Protein AF-F8AFY9-F1 (afdb_monomer_lite)

Structure (mmCIF, N/CA/C/O backbone):
data_AF-F8AFY9-F1
#
_entry.id   AF-F8AFY9-F1
#
loop_
_atom_site.group_PDB
_atom_site.id
_atom_site.type_symbol
_atom_site.label_atom_id
_atom_site.label_alt_id
_atom_site.label_comp_id
_atom_site.label_asym_id
_atom_site.label_entity_id
_atom_site.label_seq_id
_atom_site.pdbx_PDB_ins_code
_atom_site.Cartn_x
_atom_site.Cartn_y
_atom_site.Cartn_z
_atom_site.occupancy
_atom_site.B_iso_or_equiv
_atom_site.auth_seq_id
_atom_site.auth_comp_id
_atom_site.auth_asym_id
_atom_site.auth_atom_id
_atom_site.pdbx_PDB_model_num
ATOM 1 N N . MET A 1 1 ? -21.029 -3.158 36.197 1.00 38.72 1 MET A N 1
ATOM 2 C CA . MET A 1 1 ? -21.437 -3.929 35.001 1.00 38.72 1 MET A CA 1
ATOM 3 C C . MET A 1 1 ? -20.179 -4.222 34.179 1.00 38.72 1 MET A C 1
ATOM 5 O O . MET A 1 1 ? -19.534 -3.276 33.749 1.00 38.72 1 MET A O 1
ATOM 9 N N . ARG A 1 2 ? -19.733 -5.484 34.058 1.00 31.50 2 ARG A N 1
ATOM 10 C CA . ARG A 1 2 ? -18.561 -5.835 33.225 1.00 31.50 2 ARG A CA 1
ATOM 11 C C . ARG A 1 2 ? -19.025 -5.953 31.776 1.00 31.50 2 ARG A C 1
ATOM 13 O O . ARG A 1 2 ? -19.688 -6.923 31.429 1.00 31.50 2 ARG A O 1
ATOM 20 N N . ILE A 1 3 ? -18.713 -4.955 30.956 1.00 42.56 3 ILE A N 1
ATOM 21 C CA . ILE A 1 3 ? -18.984 -5.001 29.519 1.00 42.56 3 ILE A CA 1
ATOM 22 C C . ILE A 1 3 ? -17.965 -5.965 28.904 1.00 42.56 3 ILE A C 1
ATOM 24 O O . ILE A 1 3 ? -16.790 -5.638 28.749 1.00 42.56 3 ILE A O 1
ATOM 28 N N . TYR A 1 4 ? -18.402 -7.187 28.606 1.00 38.38 4 TYR A N 1
ATOM 29 C CA . TYR A 1 4 ? -17.625 -8.134 27.814 1.00 38.38 4 TYR A CA 1
ATOM 30 C C . TYR A 1 4 ? -17.694 -7.692 26.351 1.00 38.38 4 TYR A C 1
ATOM 32 O O . TYR A 1 4 ? -18.604 -8.075 25.621 1.00 38.38 4 TYR A O 1
ATOM 40 N N . SER A 1 5 ? -16.751 -6.856 25.909 1.00 44.12 5 SER A N 1
ATOM 41 C CA . SER A 1 5 ? -16.610 -6.586 24.479 1.00 44.12 5 SER A CA 1
ATOM 42 C C . SER A 1 5 ? -15.963 -7.810 23.833 1.00 44.12 5 SER A C 1
ATOM 44 O O . SER A 1 5 ? -14.749 -8.013 23.945 1.00 44.12 5 SER A O 1
ATOM 46 N N . ASN A 1 6 ? -16.754 -8.643 23.157 1.00 48.34 6 ASN A N 1
ATOM 47 C CA . ASN A 1 6 ? -16.188 -9.549 22.165 1.00 48.34 6 ASN A CA 1
ATOM 48 C C . ASN A 1 6 ? -15.338 -8.702 21.216 1.00 48.34 6 ASN A C 1
ATOM 50 O O . ASN A 1 6 ? -15.809 -7.685 20.709 1.00 48.34 6 ASN A O 1
ATOM 54 N N . VAL A 1 7 ? -14.070 -9.084 21.036 1.00 52.50 7 VAL A N 1
ATOM 55 C CA . VAL A 1 7 ? -13.164 -8.413 20.099 1.00 52.50 7 VAL A CA 1
ATOM 56 C C . VAL A 1 7 ? -13.904 -8.310 18.762 1.00 52.50 7 VAL A C 1
ATOM 58 O O . VAL A 1 7 ? -14.230 -9.363 18.206 1.00 52.50 7 VAL A O 1
ATOM 61 N N . PRO A 1 8 ? -14.215 -7.097 18.267 1.00 61.47 8 PRO A N 1
ATOM 62 C CA . PRO A 1 8 ? -15.108 -6.954 17.127 1.00 61.47 8 PRO A CA 1
ATOM 63 C C . PRO A 1 8 ? -14.510 -7.698 15.933 1.00 61.47 8 PRO A C 1
ATOM 65 O O . PRO A 1 8 ? -13.292 -7.653 15.725 1.00 61.47 8 PRO A O 1
ATOM 68 N N . GLY A 1 9 ? -15.342 -8.409 15.164 1.00 67.12 9 GLY A N 1
ATOM 69 C CA . GLY A 1 9 ? -14.906 -9.130 13.957 1.00 67.12 9 GLY A CA 1
ATOM 70 C C . GLY A 1 9 ? -14.090 -8.239 13.011 1.00 67.12 9 GLY A C 1
ATOM 71 O O . GLY A 1 9 ? -13.110 -8.689 12.417 1.00 67.12 9 GLY A O 1
ATOM 72 N N . GLU A 1 10 ? -14.397 -6.943 13.011 1.00 71.00 10 GLU A N 1
ATOM 73 C CA . GLU A 1 10 ? -13.675 -5.873 12.320 1.00 71.00 10 GLU A CA 1
ATOM 74 C C . GLU A 1 10 ? -12.179 -5.803 12.679 1.00 71.00 10 GLU A C 1
ATOM 76 O O . GLU A 1 10 ? -11.341 -5.592 11.807 1.00 71.00 10 GLU A O 1
ATOM 81 N N . ARG A 1 11 ? -11.767 -6.086 13.927 1.00 79.75 11 ARG A N 1
ATOM 82 C CA . ARG A 1 11 ? -10.333 -6.131 14.286 1.00 79.75 11 ARG A CA 1
ATOM 83 C C . ARG A 1 11 ? -9.614 -7.274 13.570 1.00 79.75 11 ARG A C 1
ATOM 85 O O . ARG A 1 11 ? -8.458 -7.123 13.175 1.00 79.75 11 ARG A O 1
ATOM 92 N N . ARG A 1 12 ? -10.264 -8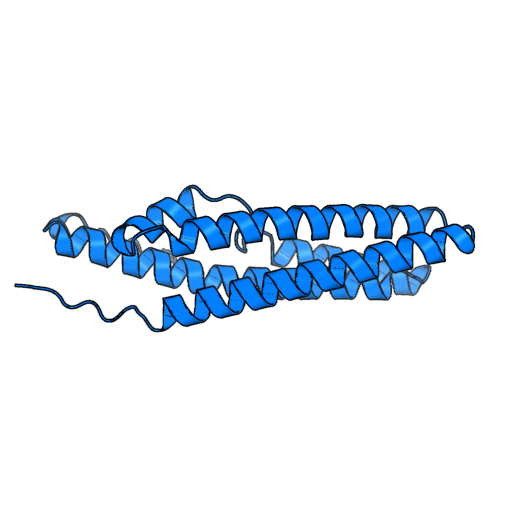.435 13.436 1.00 84.06 12 ARG A N 1
ATOM 93 C CA . ARG A 1 12 ? -9.687 -9.591 12.728 1.00 84.06 12 ARG A CA 1
ATOM 94 C C . ARG A 1 12 ? -9.594 -9.306 11.231 1.00 84.06 12 ARG A C 1
ATOM 96 O O . ARG A 1 12 ? -8.552 -9.596 10.649 1.00 84.06 12 ARG A O 1
ATOM 103 N N . SER A 1 13 ? -10.634 -8.693 10.665 1.00 85.94 13 SER A N 1
ATOM 104 C CA . SER A 1 13 ? -10.666 -8.200 9.284 1.00 85.94 13 SER A CA 1
ATOM 105 C C . SER A 1 13 ? -9.501 -7.244 9.012 1.00 85.94 13 SER A C 1
ATOM 107 O O . SER A 1 13 ? -8.642 -7.546 8.183 1.00 85.94 13 SER A O 1
ATOM 109 N N . LEU A 1 14 ? -9.359 -6.178 9.810 1.00 87.75 14 LEU A N 1
ATOM 110 C CA . LEU A 1 14 ? -8.269 -5.209 9.668 1.00 87.75 14 LEU A CA 1
ATOM 111 C C . LEU A 1 14 ? -6.889 -5.876 9.745 1.00 87.75 14 LEU A C 1
ATOM 113 O O . LEU A 1 14 ? -6.028 -5.627 8.906 1.00 87.75 14 LEU A O 1
ATOM 117 N N . LEU A 1 15 ? -6.664 -6.759 10.724 1.00 90.06 15 LEU A N 1
ATOM 118 C CA . LEU A 1 15 ? -5.389 -7.473 10.850 1.00 90.06 15 LEU A CA 1
ATOM 119 C C . LEU A 1 15 ? -5.090 -8.359 9.636 1.00 90.06 15 LEU A C 1
ATOM 121 O O . LEU A 1 15 ? -3.926 -8.480 9.251 1.00 90.06 15 LEU A O 1
ATOM 125 N N . MET A 1 16 ? -6.109 -8.992 9.057 1.00 91.25 16 MET A N 1
ATOM 126 C CA . MET A 1 16 ? -5.966 -9.809 7.856 1.00 91.25 16 MET A CA 1
ATOM 127 C C . MET A 1 16 ? -5.617 -8.941 6.645 1.00 91.25 16 MET A C 1
ATOM 129 O O . MET A 1 16 ? -4.645 -9.243 5.954 1.00 91.25 16 MET A O 1
ATOM 133 N N . ILE A 1 17 ? -6.333 -7.832 6.442 1.00 91.69 17 ILE A N 1
ATOM 134 C CA . ILE A 1 17 ? -6.101 -6.902 5.330 1.00 91.69 17 ILE A CA 1
ATOM 135 C C . ILE A 1 17 ? -4.707 -6.282 5.430 1.00 91.69 17 ILE A C 1
ATOM 137 O O . ILE A 1 17 ? -3.979 -6.277 4.444 1.00 91.69 17 ILE A O 1
ATOM 141 N N . VAL A 1 18 ? -4.278 -5.836 6.616 1.00 91.88 18 VAL A N 1
ATOM 142 C CA . VAL A 1 18 ? -2.924 -5.287 6.815 1.00 91.88 18 VAL A CA 1
ATOM 143 C C . VAL A 1 18 ? -1.855 -6.330 6.480 1.00 91.88 18 VAL A C 1
ATOM 145 O O . VAL A 1 18 ? -0.874 -6.008 5.817 1.00 91.88 18 VAL A O 1
ATOM 148 N N . ARG A 1 19 ? -2.030 -7.595 6.889 1.00 93.50 19 ARG A N 1
ATOM 149 C CA . ARG A 1 19 ? -1.081 -8.671 6.547 1.00 93.50 19 ARG A CA 1
ATOM 150 C C . ARG A 1 19 ? -1.038 -8.949 5.048 1.00 93.50 19 ARG A C 1
ATOM 152 O O . ARG A 1 19 ? 0.055 -9.061 4.500 1.00 93.50 19 ARG A O 1
ATOM 159 N N . ALA A 1 20 ? -2.201 -9.043 4.406 1.00 94.94 20 ALA A N 1
ATOM 160 C CA . ALA A 1 20 ? -2.300 -9.233 2.963 1.00 94.94 20 ALA A CA 1
ATOM 161 C C . ALA A 1 20 ? -1.645 -8.068 2.210 1.00 94.94 20 ALA A C 1
ATOM 163 O O . ALA A 1 20 ? -0.871 -8.290 1.283 1.00 94.94 20 ALA A O 1
ATOM 164 N N . TYR A 1 21 ? -1.875 -6.837 2.667 1.00 94.12 21 TYR A N 1
ATOM 165 C CA . TYR A 1 21 ? -1.291 -5.653 2.060 1.00 94.12 21 TYR A CA 1
ATOM 166 C C . TYR A 1 21 ? 0.228 -5.592 2.239 1.00 94.12 21 TYR A C 1
ATOM 168 O O . TYR A 1 21 ? 0.943 -5.301 1.288 1.00 94.12 21 TYR A O 1
ATOM 176 N N . MET A 1 22 ? 0.760 -5.935 3.414 1.00 94.56 22 MET A N 1
ATOM 177 C CA . MET A 1 22 ? 2.213 -6.033 3.598 1.00 94.56 22 MET A CA 1
ATOM 178 C C . MET A 1 22 ? 2.842 -7.087 2.686 1.00 94.56 22 MET A C 1
ATOM 180 O O . MET A 1 22 ? 3.880 -6.823 2.086 1.00 94.56 22 MET A O 1
ATOM 184 N N . LEU A 1 23 ? 2.221 -8.266 2.561 1.00 96.44 23 LEU A N 1
ATOM 185 C CA . LEU A 1 23 ? 2.694 -9.304 1.644 1.00 96.44 23 LEU A CA 1
ATOM 186 C C . LEU A 1 23 ? 2.711 -8.782 0.203 1.00 96.44 23 LEU A C 1
ATOM 188 O O . LEU A 1 23 ? 3.715 -8.928 -0.490 1.00 96.44 23 LEU A O 1
ATOM 192 N N . TYR A 1 24 ? 1.633 -8.116 -0.209 1.00 97.00 24 TYR A N 1
ATOM 193 C CA . TYR A 1 24 ? 1.553 -7.439 -1.495 1.00 97.00 24 TYR A CA 1
ATOM 194 C C . TYR A 1 24 ? 2.700 -6.432 -1.686 1.00 97.00 24 TYR A C 1
ATOM 196 O O . TYR A 1 24 ? 3.376 -6.474 -2.709 1.00 97.00 24 TYR A O 1
ATOM 204 N N . LEU A 1 25 ? 2.979 -5.576 -0.698 1.00 96.38 25 LEU A N 1
ATOM 205 C CA . LEU A 1 25 ? 4.055 -4.584 -0.773 1.00 96.38 25 LEU A CA 1
ATOM 206 C C . LEU A 1 25 ? 5.438 -5.236 -0.911 1.00 96.38 25 LEU A C 1
ATOM 208 O O . LEU A 1 25 ? 6.263 -4.738 -1.676 1.00 96.38 25 LEU A O 1
ATOM 212 N N . TYR A 1 26 ? 5.696 -6.360 -0.236 1.00 96.88 26 TYR A N 1
ATOM 213 C CA . TYR A 1 26 ? 6.945 -7.109 -0.414 1.00 96.88 26 TYR A CA 1
ATOM 214 C C . TYR A 1 26 ? 7.074 -7.679 -1.827 1.00 96.88 26 TYR A C 1
ATOM 216 O O . TYR A 1 26 ? 8.115 -7.513 -2.461 1.00 96.88 26 TYR A O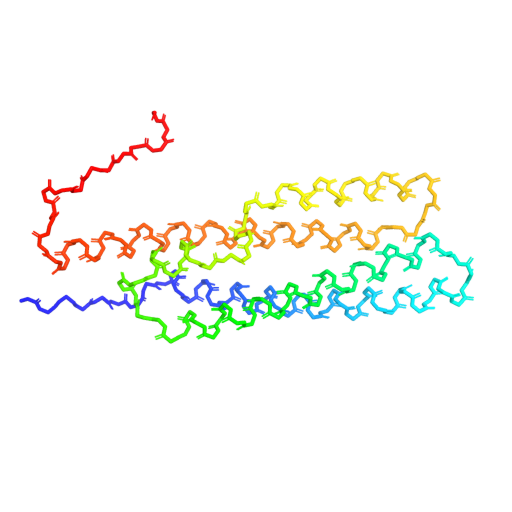 1
ATOM 224 N N . VAL A 1 27 ? 6.010 -8.294 -2.348 1.00 97.62 27 VAL A N 1
ATOM 225 C CA . VAL A 1 27 ? 5.990 -8.824 -3.719 1.00 97.62 27 VAL A CA 1
ATOM 226 C C . VAL A 1 27 ? 6.174 -7.696 -4.736 1.00 97.62 27 VAL A C 1
ATOM 228 O O . VAL A 1 27 ? 7.009 -7.811 -5.628 1.00 97.62 27 VAL A O 1
ATOM 231 N N . ALA A 1 28 ? 5.471 -6.575 -4.571 1.00 97.50 28 ALA A N 1
ATOM 232 C CA . ALA A 1 28 ? 5.598 -5.400 -5.428 1.00 97.50 28 ALA A CA 1
ATOM 233 C C . ALA A 1 28 ? 7.017 -4.812 -5.394 1.00 97.50 28 ALA A C 1
ATOM 235 O O . ALA A 1 28 ? 7.550 -4.445 -6.438 1.00 97.50 28 ALA A O 1
ATOM 236 N N . T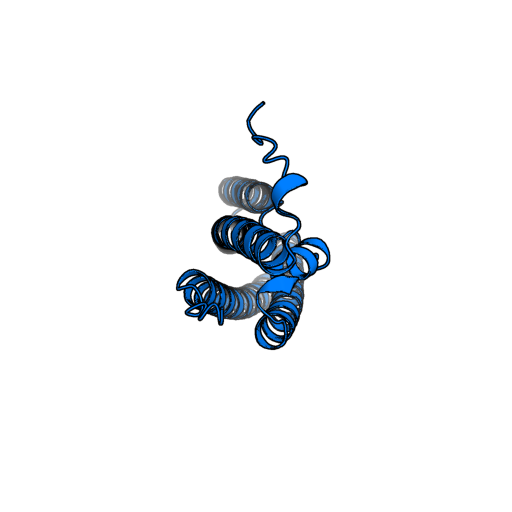HR A 1 29 ? 7.656 -4.782 -4.219 1.00 98.00 29 THR A N 1
ATOM 237 C CA . THR A 1 29 ? 9.055 -4.351 -4.064 1.00 98.00 29 THR A CA 1
ATOM 238 C C . THR A 1 29 ? 10.001 -5.256 -4.849 1.00 98.00 29 THR A C 1
ATOM 240 O O . THR A 1 29 ? 10.837 -4.761 -5.600 1.00 98.00 29 THR A O 1
ATOM 243 N N . LEU A 1 30 ? 9.860 -6.579 -4.710 1.00 97.81 30 LEU A N 1
ATOM 244 C CA . LEU A 1 30 ? 10.696 -7.550 -5.421 1.00 97.81 30 LEU A CA 1
ATOM 245 C C . LEU A 1 30 ? 10.501 -7.462 -6.937 1.00 97.81 30 LEU A C 1
ATOM 247 O O . LEU A 1 30 ? 11.480 -7.445 -7.679 1.00 97.81 30 LEU A O 1
ATOM 251 N N . LEU A 1 31 ? 9.252 -7.355 -7.398 1.00 97.44 31 LEU A N 1
ATOM 252 C CA . LEU A 1 31 ? 8.938 -7.199 -8.817 1.00 97.44 31 LEU A CA 1
ATOM 253 C C . LEU A 1 31 ? 9.510 -5.893 -9.374 1.00 97.44 31 LEU A C 1
ATOM 255 O O . LEU A 1 31 ? 10.165 -5.911 -10.413 1.00 97.44 31 LEU A O 1
ATOM 259 N N . ALA A 1 32 ? 9.320 -4.768 -8.681 1.00 97.12 32 ALA A N 1
ATOM 260 C CA . ALA A 1 32 ? 9.873 -3.487 -9.108 1.00 97.12 32 ALA A CA 1
ATOM 261 C C . ALA A 1 32 ? 11.411 -3.512 -9.141 1.00 97.12 32 ALA A C 1
ATOM 263 O O . ALA A 1 32 ? 12.010 -3.028 -10.104 1.00 97.12 32 ALA A O 1
ATOM 264 N N . ALA A 1 33 ? 12.062 -4.150 -8.163 1.00 97.31 33 ALA A N 1
ATOM 265 C CA . ALA A 1 33 ? 13.514 -4.317 -8.146 1.00 97.31 33 ALA A CA 1
ATOM 266 C C . ALA A 1 33 ? 13.995 -5.170 -9.327 1.00 97.31 33 ALA A C 1
ATOM 268 O O . ALA A 1 33 ? 14.935 -4.783 -10.023 1.00 97.31 33 ALA A O 1
ATOM 269 N N . LEU A 1 34 ? 13.308 -6.278 -9.612 1.00 97.50 34 LEU A N 1
ATOM 270 C CA . LEU A 1 34 ? 13.599 -7.135 -10.758 1.00 97.50 34 LEU A CA 1
ATOM 271 C C . LEU A 1 34 ? 13.485 -6.359 -12.077 1.00 97.50 34 LEU A C 1
ATOM 273 O O . LEU A 1 34 ? 14.422 -6.352 -12.873 1.00 97.50 34 LEU A O 1
ATOM 277 N N . PHE A 1 35 ? 12.381 -5.639 -12.291 1.00 96.31 35 PHE A N 1
ATOM 278 C CA . PHE A 1 35 ? 12.203 -4.812 -13.487 1.00 96.31 35 PHE A CA 1
ATOM 279 C C . PHE A 1 35 ? 13.205 -3.658 -13.564 1.00 96.31 35 PHE A C 1
ATOM 281 O O . PHE A 1 35 ? 13.586 -3.267 -14.666 1.00 96.31 35 PHE A O 1
ATOM 288 N N . THR A 1 36 ? 13.676 -3.130 -12.434 1.00 96.62 36 THR A N 1
ATOM 289 C CA . THR A 1 36 ? 14.759 -2.136 -12.415 1.00 96.62 36 THR A CA 1
ATOM 290 C C . THR A 1 36 ? 16.033 -2.721 -13.022 1.00 96.62 36 THR A C 1
ATOM 292 O O . THR A 1 36 ? 16.601 -2.123 -13.935 1.00 96.62 36 THR A O 1
ATOM 295 N N . VAL A 1 37 ? 16.448 -3.909 -12.569 1.00 96.81 37 VAL A N 1
ATOM 296 C CA . VAL A 1 37 ? 17.648 -4.601 -13.070 1.00 96.81 37 VAL A CA 1
ATOM 297 C C . VAL A 1 37 ? 17.495 -4.973 -14.546 1.00 96.81 37 VAL A C 1
ATOM 299 O O . VAL A 1 37 ? 18.402 -4.721 -15.336 1.00 96.81 37 VAL A O 1
ATOM 302 N N . LEU A 1 38 ? 16.332 -5.495 -14.947 1.00 96.06 38 LEU A N 1
ATOM 303 C CA . LEU A 1 38 ? 16.054 -5.850 -16.344 1.00 96.06 38 LEU A CA 1
ATOM 304 C C . LEU A 1 38 ? 16.098 -4.628 -17.275 1.00 96.06 38 LEU A C 1
ATOM 306 O O . LEU A 1 38 ? 16.736 -4.664 -18.324 1.00 96.06 38 LEU A O 1
ATOM 310 N N . ASN A 1 39 ? 15.465 -3.516 -16.890 1.00 93.56 39 ASN A N 1
ATOM 311 C CA . ASN A 1 39 ? 15.493 -2.294 -17.698 1.00 93.56 39 ASN A CA 1
ATOM 312 C C . ASN A 1 39 ? 16.885 -1.649 -17.731 1.00 93.56 39 ASN A C 1
ATOM 314 O O . ASN A 1 39 ? 17.252 -1.062 -18.749 1.00 93.56 39 ASN A O 1
ATOM 318 N N . LEU A 1 40 ? 17.667 -1.773 -16.651 1.00 94.94 40 LEU A N 1
ATOM 319 C CA . LEU A 1 40 ? 19.064 -1.342 -16.633 1.00 94.94 40 LEU A CA 1
ATOM 320 C C . LEU A 1 40 ? 19.900 -2.154 -17.631 1.00 94.94 40 LEU A C 1
ATOM 322 O O . LEU A 1 40 ? 20.642 -1.565 -18.412 1.00 94.94 40 LEU A O 1
ATOM 326 N N . TYR A 1 41 ? 19.723 -3.478 -17.657 1.00 95.44 41 TYR A N 1
ATOM 327 C CA . TYR A 1 41 ? 20.399 -4.371 -18.601 1.00 95.44 41 TYR A CA 1
ATOM 328 C C . TYR A 1 41 ? 20.087 -4.020 -20.064 1.00 95.44 41 TYR A C 1
ATOM 330 O O . TYR A 1 41 ? 20.980 -4.010 -20.905 1.00 95.44 41 TYR A O 1
ATOM 338 N N . TRP A 1 42 ? 18.840 -3.649 -20.368 1.00 94.50 42 TRP A N 1
ATOM 339 C CA . TRP A 1 42 ? 18.430 -3.211 -21.709 1.00 94.50 42 TRP A CA 1
ATOM 340 C C . TRP A 1 42 ? 18.680 -1.725 -22.009 1.00 94.50 42 TRP A C 1
ATOM 342 O O . TRP A 1 42 ? 18.150 -1.214 -22.995 1.00 94.50 42 TRP A O 1
ATOM 352 N N . ALA A 1 43 ? 19.453 -1.019 -21.177 1.00 92.19 43 ALA A N 1
ATOM 353 C CA . ALA A 1 43 ? 19.780 0.398 -21.350 1.00 92.19 43 ALA A CA 1
ATOM 354 C C . ALA A 1 43 ? 18.539 1.300 -21.542 1.00 92.19 43 ALA A C 1
ATOM 356 O O . ALA A 1 43 ? 18.516 2.196 -22.387 1.00 92.19 43 ALA A O 1
ATOM 357 N N . ARG A 1 44 ? 17.489 1.072 -20.740 1.00 91.38 44 ARG A N 1
ATOM 358 C CA . ARG A 1 44 ? 16.230 1.839 -20.738 1.00 91.38 44 ARG A CA 1
ATOM 359 C C . ARG A 1 44 ? 16.154 2.775 -19.522 1.00 91.38 44 ARG A C 1
ATOM 361 O O . ARG A 1 44 ? 15.381 2.520 -18.597 1.00 91.38 44 ARG A O 1
ATOM 368 N N . PRO A 1 45 ? 16.921 3.884 -19.495 1.00 91.62 45 PRO A N 1
ATOM 369 C CA . PRO A 1 45 ? 17.163 4.658 -18.275 1.00 91.62 45 PRO A CA 1
ATOM 370 C C . PRO A 1 45 ? 15.892 5.262 -17.668 1.00 91.62 45 PRO A C 1
ATOM 372 O O . PRO A 1 45 ? 15.760 5.324 -16.448 1.00 91.62 45 PRO A O 1
ATOM 375 N N . LYS A 1 46 ? 14.930 5.678 -18.503 1.00 92.12 46 LYS A N 1
ATOM 376 C CA . LYS A 1 46 ? 13.664 6.263 -18.033 1.00 92.12 46 LYS A CA 1
ATOM 377 C C . LYS A 1 46 ? 12.841 5.238 -17.255 1.00 92.12 46 LYS A C 1
ATOM 379 O O . LYS A 1 46 ? 12.364 5.539 -16.168 1.00 92.12 46 LYS A O 1
ATOM 384 N N . GLN A 1 47 ? 12.710 4.027 -17.791 1.00 92.56 47 GLN A N 1
ATOM 385 C CA . GLN A 1 47 ? 12.011 2.926 -17.140 1.00 92.56 47 GLN A CA 1
ATOM 386 C C . GLN A 1 47 ? 12.766 2.469 -15.891 1.00 92.56 47 GLN A C 1
ATOM 388 O O . GLN A 1 47 ? 12.145 2.311 -14.844 1.00 92.56 47 GLN A O 1
ATOM 393 N N . THR A 1 48 ? 14.094 2.328 -15.961 1.00 94.62 48 THR A N 1
ATOM 394 C CA . THR A 1 48 ? 14.928 1.975 -14.802 1.00 94.62 48 THR A CA 1
ATOM 395 C C . THR A 1 48 ? 14.684 2.917 -13.629 1.00 94.62 48 THR A C 1
ATOM 397 O O . THR A 1 48 ? 14.431 2.448 -12.524 1.00 94.62 48 THR A O 1
ATOM 400 N N . LEU A 1 49 ? 14.687 4.234 -13.861 1.00 95.88 49 LEU A N 1
ATOM 401 C CA . LEU A 1 49 ? 14.411 5.217 -12.812 1.00 95.88 49 LEU A CA 1
ATOM 402 C C . LEU A 1 49 ? 12.994 5.075 -12.247 1.00 95.88 49 LEU A C 1
ATOM 404 O O . LEU A 1 49 ? 12.819 5.104 -11.032 1.00 95.88 49 LEU A O 1
ATOM 408 N N . SER A 1 50 ? 11.984 4.882 -13.098 1.00 94.94 50 SER A N 1
ATOM 409 C CA . SER A 1 50 ? 10.602 4.705 -12.639 1.00 94.94 50 SER A CA 1
ATOM 410 C C . SER A 1 50 ? 10.423 3.452 -11.780 1.00 94.94 50 SER A C 1
ATOM 412 O O . SER A 1 50 ? 9.800 3.530 -10.722 1.00 94.94 50 SER A O 1
ATOM 414 N N . TYR A 1 51 ? 10.989 2.312 -12.186 1.00 96.31 51 TYR A N 1
ATOM 415 C CA . TYR A 1 51 ? 10.928 1.087 -11.383 1.00 96.31 51 TYR A CA 1
ATOM 416 C C . TYR A 1 51 ? 11.766 1.191 -10.109 1.00 96.31 51 TYR A C 1
ATOM 418 O O . TYR A 1 51 ? 11.310 0.718 -9.075 1.00 96.31 51 TYR A O 1
ATOM 426 N N . LEU A 1 52 ? 12.916 1.873 -10.136 1.00 97.44 52 LEU A N 1
ATOM 427 C CA . LEU A 1 52 ? 13.733 2.111 -8.944 1.00 97.44 52 LEU A CA 1
ATOM 428 C C . LEU A 1 52 ? 12.967 2.939 -7.904 1.00 97.44 52 LEU A C 1
ATOM 430 O O . LEU A 1 52 ? 12.933 2.583 -6.725 1.00 97.44 52 LEU A O 1
ATOM 434 N N . LEU A 1 53 ? 12.308 4.014 -8.347 1.00 96.69 53 LEU A N 1
ATOM 435 C CA . LEU A 1 53 ? 11.419 4.812 -7.501 1.00 96.69 53 LEU A CA 1
ATOM 436 C C . LEU A 1 53 ? 10.270 3.958 -6.959 1.00 96.69 53 LEU A C 1
ATOM 438 O O . LEU A 1 53 ? 9.977 4.022 -5.768 1.00 96.69 53 LEU A O 1
ATOM 442 N N . GLY A 1 54 ? 9.672 3.112 -7.804 1.00 95.62 54 GLY A N 1
ATOM 443 C CA . GLY A 1 54 ? 8.675 2.125 -7.393 1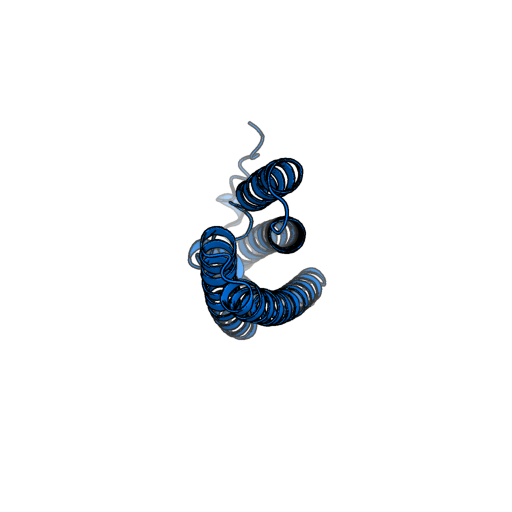.00 95.62 54 GLY A CA 1
ATOM 444 C C . GLY A 1 54 ? 9.182 1.200 -6.285 1.00 95.62 54 GLY A C 1
ATOM 445 O O . GLY A 1 54 ? 8.506 1.036 -5.273 1.00 95.62 54 GLY A O 1
ATOM 446 N N . THR A 1 55 ? 10.390 0.652 -6.418 1.00 97.62 55 THR A N 1
ATOM 447 C CA . THR A 1 55 ? 11.010 -0.227 -5.417 1.00 97.62 55 THR A CA 1
ATOM 448 C C . THR A 1 55 ? 11.123 0.460 -4.065 1.00 97.62 55 THR A C 1
ATOM 450 O O . THR A 1 55 ? 10.635 -0.075 -3.070 1.00 97.62 55 THR A O 1
ATOM 453 N N . PHE A 1 56 ? 11.716 1.656 -4.011 1.00 97.19 56 PHE A N 1
ATOM 454 C CA . PHE A 1 56 ? 11.827 2.402 -2.754 1.00 97.19 56 PHE A CA 1
ATOM 455 C C . PHE A 1 56 ? 10.459 2.767 -2.189 1.00 97.19 56 PHE A C 1
ATOM 457 O O . PHE A 1 56 ? 10.243 2.697 -0.982 1.00 97.19 56 PHE A O 1
ATOM 464 N N . PHE A 1 57 ? 9.513 3.113 -3.054 1.00 95.19 57 PHE A N 1
ATOM 465 C CA . PHE A 1 57 ? 8.167 3.465 -2.647 1.00 95.19 57 PHE A CA 1
ATOM 466 C C . PHE A 1 57 ? 7.415 2.298 -1.987 1.00 95.19 57 PHE A C 1
ATOM 468 O O . PHE A 1 57 ? 6.845 2.459 -0.900 1.00 95.19 57 PHE A O 1
ATOM 475 N N . PHE A 1 58 ? 7.438 1.111 -2.598 1.00 96.00 58 PHE A N 1
ATOM 476 C CA . PHE A 1 58 ? 6.823 -0.090 -2.029 1.00 96.00 58 PHE A CA 1
ATOM 477 C C . PHE A 1 58 ? 7.565 -0.571 -0.780 1.00 96.00 58 PHE A C 1
ATOM 479 O O . PHE A 1 58 ? 6.914 -0.926 0.206 1.00 96.00 58 PHE A O 1
ATOM 486 N N . LEU A 1 59 ? 8.899 -0.499 -0.770 1.00 96.12 59 LEU A N 1
ATOM 487 C CA . LEU A 1 59 ? 9.709 -0.895 0.379 1.00 96.12 59 LEU A CA 1
ATOM 488 C C . LEU A 1 59 ? 9.420 -0.010 1.592 1.00 96.12 59 LEU A C 1
ATOM 490 O O . LEU A 1 59 ? 9.095 -0.529 2.660 1.00 96.12 59 LEU A O 1
ATOM 494 N N . THR A 1 60 ? 9.464 1.313 1.432 1.00 93.62 60 THR A N 1
ATOM 495 C CA . THR A 1 60 ? 9.159 2.256 2.516 1.00 93.62 60 THR A CA 1
ATOM 496 C C . THR A 1 60 ? 7.736 2.053 3.021 1.00 93.62 60 THR A C 1
ATOM 498 O O . THR A 1 60 ? 7.521 1.961 4.228 1.00 93.62 60 THR A O 1
ATOM 501 N N . SER A 1 61 ? 6.772 1.867 2.112 1.00 92.19 61 SER A N 1
ATOM 502 C CA . SER A 1 61 ? 5.396 1.533 2.494 1.00 92.19 61 SER A CA 1
ATOM 503 C C . SER A 1 61 ? 5.345 0.248 3.331 1.00 92.19 61 SER A C 1
ATOM 505 O O . SER A 1 61 ? 4.681 0.217 4.365 1.00 92.19 61 SER A O 1
ATOM 507 N N . SER A 1 62 ? 6.071 -0.806 2.939 1.00 92.94 62 SER A N 1
ATOM 508 C CA . SER A 1 62 ? 6.082 -2.081 3.672 1.00 92.94 62 SER A CA 1
ATOM 509 C C . SER A 1 62 ? 6.595 -1.922 5.107 1.00 92.94 62 SER A C 1
ATOM 511 O O . SER A 1 62 ? 6.017 -2.489 6.035 1.00 92.94 62 SER A O 1
ATOM 513 N N . ILE A 1 63 ? 7.628 -1.098 5.304 1.00 92.62 63 ILE A N 1
ATOM 514 C CA . ILE A 1 63 ? 8.206 -0.810 6.620 1.00 92.62 63 ILE A CA 1
ATOM 515 C C . ILE A 1 63 ? 7.184 -0.060 7.480 1.00 92.62 63 ILE A C 1
ATOM 517 O O . ILE A 1 63 ? 6.911 -0.482 8.603 1.00 92.62 63 ILE A O 1
ATOM 521 N N . MET A 1 64 ? 6.535 0.970 6.927 1.00 90.81 64 MET A N 1
ATOM 522 C CA . MET A 1 64 ? 5.504 1.734 7.640 1.00 90.81 64 MET A CA 1
ATOM 523 C C . MET A 1 64 ? 4.325 0.856 8.081 1.00 90.81 64 MET A C 1
ATOM 525 O O . MET A 1 64 ? 3.870 0.950 9.222 1.00 90.81 64 MET A O 1
ATOM 529 N N . TYR A 1 65 ? 3.829 -0.026 7.206 1.00 90.25 65 TYR A N 1
ATOM 530 C CA . TYR A 1 65 ? 2.713 -0.916 7.546 1.00 90.25 65 TYR A CA 1
ATOM 531 C C . TYR A 1 65 ? 3.111 -2.037 8.516 1.00 90.25 65 TYR A C 1
ATOM 533 O O . TYR A 1 65 ? 2.272 -2.490 9.301 1.00 90.25 65 TYR A O 1
ATOM 541 N N . ARG A 1 66 ? 4.385 -2.449 8.536 1.00 91.81 66 ARG A N 1
ATOM 542 C CA . ARG A 1 66 ? 4.916 -3.372 9.549 1.00 91.81 66 ARG A CA 1
ATOM 543 C C . ARG A 1 66 ? 4.902 -2.744 10.936 1.00 91.81 66 ARG A C 1
ATOM 545 O O . ARG A 1 66 ? 4.456 -3.388 11.892 1.00 91.81 66 ARG A O 1
ATOM 552 N N . ASP A 1 67 ? 5.337 -1.495 11.035 1.00 90.75 67 ASP A N 1
ATOM 553 C CA . ASP A 1 67 ? 5.326 -0.752 12.292 1.00 90.75 67 ASP A CA 1
ATOM 554 C C . ASP A 1 67 ? 3.884 -0.518 12.756 1.00 90.75 67 ASP A C 1
ATOM 556 O O . ASP A 1 67 ? 3.546 -0.826 13.904 1.00 90.75 67 ASP A O 1
ATOM 560 N N . PHE A 1 68 ? 2.990 -0.141 11.833 1.00 88.31 68 PHE A N 1
ATOM 561 C CA . PHE A 1 68 ? 1.557 -0.026 12.106 1.00 88.31 68 PHE A CA 1
ATOM 562 C C . PHE A 1 68 ? 0.959 -1.327 12.648 1.00 88.31 68 PHE A C 1
ATOM 564 O O . PHE A 1 68 ? 0.257 -1.308 13.660 1.00 88.31 68 PHE A O 1
ATOM 571 N N . LEU A 1 69 ? 1.262 -2.477 12.036 1.00 90.50 69 LEU A N 1
ATOM 572 C CA . LEU A 1 69 ? 0.778 -3.772 12.515 1.00 90.50 69 LEU A CA 1
ATOM 573 C C . LEU A 1 69 ? 1.287 -4.085 13.930 1.00 90.50 69 LEU A C 1
ATOM 575 O O . LEU A 1 69 ? 0.538 -4.623 14.752 1.00 90.50 69 LEU A O 1
ATOM 579 N N . SER A 1 70 ? 2.553 -3.777 14.214 1.00 90.00 70 SER A N 1
ATOM 580 C CA . SER A 1 70 ? 3.147 -3.942 15.544 1.00 90.00 70 SER A CA 1
ATOM 581 C C . SER A 1 70 ? 2.408 -3.096 16.582 1.00 90.00 70 SER A C 1
ATOM 583 O O . SER A 1 70 ? 1.970 -3.620 17.613 1.00 90.00 70 SER A O 1
ATOM 585 N N . SER A 1 71 ? 2.175 -1.817 16.279 1.00 89.12 71 SER A N 1
ATOM 586 C CA . SER A 1 71 ? 1.403 -0.916 17.134 1.00 89.12 71 SER A CA 1
ATOM 587 C C . SER A 1 71 ? -0.034 -1.407 17.321 1.00 89.12 71 SER A C 1
ATOM 589 O O . SER A 1 71 ? -0.488 -1.531 18.454 1.00 89.12 71 SER A O 1
ATOM 591 N N . LEU A 1 72 ? -0.730 -1.803 16.253 1.00 87.62 72 LEU A N 1
ATOM 592 C CA . LEU A 1 72 ? -2.115 -2.283 16.308 1.00 87.62 72 LEU A CA 1
ATOM 593 C C . LEU A 1 72 ? -2.291 -3.522 17.206 1.00 87.62 72 LEU A C 1
ATOM 595 O O . LEU A 1 72 ? -3.299 -3.660 17.907 1.00 87.62 72 LEU A O 1
ATOM 599 N N . LYS A 1 73 ? -1.307 -4.431 17.216 1.00 87.00 73 LYS A N 1
ATOM 600 C CA . LYS A 1 73 ? -1.311 -5.613 18.093 1.00 87.00 73 LYS A CA 1
ATOM 601 C C . LYS A 1 73 ? -1.158 -5.251 19.573 1.00 87.00 73 LYS A C 1
ATOM 603 O O . LYS A 1 73 ? -1.777 -5.910 20.404 1.00 87.00 73 LYS A O 1
ATOM 608 N N . ARG A 1 74 ? -0.349 -4.234 19.890 1.00 87.94 74 ARG A N 1
ATOM 609 C CA . ARG A 1 74 ? -0.047 -3.798 21.268 1.00 87.94 74 ARG A CA 1
ATOM 610 C C . ARG A 1 74 ? -1.108 -2.861 21.842 1.00 87.94 74 ARG A C 1
ATOM 612 O O . ARG A 1 74 ? -1.327 -2.854 23.051 1.00 87.94 74 ARG A O 1
ATOM 619 N N . THR A 1 75 ? -1.772 -2.083 20.994 1.00 85.94 75 THR A N 1
ATOM 620 C CA . THR A 1 75 ? -2.772 -1.108 21.427 1.00 85.94 75 THR A CA 1
ATOM 621 C C . THR A 1 75 ? -4.053 -1.805 21.892 1.00 85.94 75 THR A C 1
ATOM 623 O O . THR A 1 75 ? -4.508 -2.794 21.308 1.00 85.94 75 THR A O 1
ATOM 626 N N . ARG A 1 76 ? -4.657 -1.274 22.958 1.00 84.06 76 ARG A N 1
ATOM 627 C CA . ARG A 1 76 ? -5.971 -1.706 23.452 1.00 84.06 76 ARG A CA 1
ATOM 628 C C . ARG A 1 76 ? -7.083 -1.043 22.644 1.00 84.06 76 ARG A C 1
ATOM 630 O O . ARG A 1 76 ? -6.952 0.116 22.264 1.00 84.06 76 ARG A O 1
ATOM 637 N N . PHE A 1 77 ? -8.187 -1.763 22.451 1.00 81.56 77 PHE A N 1
ATOM 638 C CA . PHE A 1 77 ? -9.317 -1.315 21.633 1.00 81.56 77 PHE A CA 1
ATOM 639 C C . PHE A 1 77 ? -9.812 0.118 21.930 1.00 81.56 77 PHE A C 1
ATOM 641 O O . PHE A 1 77 ? -9.932 0.869 20.970 1.00 81.56 77 PHE A O 1
ATOM 648 N N . PRO A 1 78 ? -9.992 0.565 23.194 1.00 81.56 78 PRO A N 1
ATOM 649 C CA . PRO A 1 78 ? -10.514 1.912 23.484 1.00 81.56 78 PRO A CA 1
ATOM 650 C C . PRO A 1 78 ? -9.638 3.061 22.963 1.00 81.56 78 PRO A C 1
ATOM 652 O O . PRO A 1 78 ? -10.101 4.181 22.809 1.00 81.56 78 PRO A O 1
ATOM 655 N N . VAL A 1 79 ? -8.361 2.794 22.671 1.00 84.06 79 VAL A N 1
ATOM 656 C CA . VAL A 1 79 ? -7.383 3.811 22.246 1.00 84.06 79 VAL A CA 1
ATOM 657 C C . VAL A 1 79 ? -7.128 3.753 20.729 1.00 84.06 79 VAL A C 1
ATOM 659 O O . VAL A 1 79 ? -6.253 4.447 20.212 1.00 84.06 79 VAL A O 1
ATOM 662 N N . TYR A 1 80 ? -7.876 2.934 19.981 1.00 84.00 80 TYR A N 1
ATOM 663 C CA . TYR A 1 80 ? -7.687 2.772 18.533 1.00 84.00 80 TYR A CA 1
ATOM 664 C C . TYR A 1 80 ? -7.921 4.069 17.764 1.00 84.00 80 TYR A C 1
ATOM 666 O O . TYR A 1 80 ? -7.110 4.407 16.907 1.00 84.00 80 TYR A O 1
ATOM 674 N N . TRP A 1 81 ? -8.935 4.851 18.126 1.00 83.31 81 TRP A N 1
ATOM 675 C CA . TRP A 1 81 ? -9.190 6.151 17.508 1.00 83.31 81 TRP A CA 1
ATOM 676 C C . TRP A 1 81 ? -7.994 7.114 17.620 1.00 83.31 81 TRP A C 1
ATOM 678 O O . TRP A 1 81 ? -7.666 7.808 16.656 1.00 83.31 81 TRP A O 1
ATOM 688 N N . ARG A 1 82 ? -7.284 7.130 18.762 1.00 83.19 82 ARG A N 1
ATOM 689 C CA . ARG A 1 82 ? -6.056 7.934 18.930 1.00 83.19 82 ARG A CA 1
ATOM 690 C C . ARG A 1 82 ? -4.924 7.379 18.089 1.00 83.19 82 ARG A C 1
ATOM 692 O O . ARG A 1 82 ? -4.246 8.147 17.415 1.00 83.19 82 ARG A O 1
ATOM 699 N N . LEU A 1 83 ? -4.745 6.057 18.104 1.00 84.38 83 LEU A N 1
ATOM 700 C CA . LEU A 1 83 ? -3.732 5.389 17.292 1.00 84.38 83 LEU A CA 1
ATOM 701 C C . LEU A 1 83 ? -3.909 5.741 15.812 1.00 84.38 83 LEU A C 1
ATOM 703 O O . LEU A 1 83 ? -2.942 6.135 15.176 1.00 84.38 83 LEU A O 1
ATOM 707 N N . PHE A 1 84 ? -5.127 5.646 15.281 1.00 84.00 84 PHE A N 1
ATOM 708 C CA . PHE A 1 84 ? -5.423 5.921 13.874 1.00 84.00 84 PHE A CA 1
ATOM 709 C C . PHE A 1 84 ? -5.303 7.400 13.504 1.00 84.00 84 PHE A C 1
ATOM 711 O O . PHE A 1 84 ? -5.001 7.705 12.358 1.00 84.00 84 PHE A O 1
ATOM 718 N N . ARG A 1 85 ? -5.490 8.316 14.461 1.00 78.25 85 ARG A N 1
ATOM 719 C CA . ARG A 1 85 ? -5.205 9.746 14.265 1.00 78.25 85 ARG A CA 1
ATOM 720 C C . ARG A 1 85 ? -3.713 10.074 14.280 1.00 78.25 85 ARG A C 1
ATOM 722 O O . ARG A 1 85 ? -3.297 10.990 13.582 1.00 78.25 85 ARG A O 1
ATOM 729 N N . MET A 1 86 ? -2.928 9.378 15.103 1.00 74.81 86 MET A N 1
ATOM 730 C CA . MET A 1 86 ? -1.489 9.630 15.255 1.00 74.81 86 MET A CA 1
ATOM 731 C C . MET A 1 86 ? -0.648 8.903 14.206 1.00 74.81 86 MET A C 1
ATOM 733 O O . MET A 1 86 ? 0.414 9.391 13.827 1.00 74.81 86 MET A O 1
ATOM 737 N N . TYR A 1 87 ? -1.091 7.734 13.739 1.00 69.00 87 TYR A N 1
ATOM 738 C CA . TYR A 1 87 ? -0.388 7.014 12.688 1.00 69.00 87 TYR A CA 1
ATOM 739 C C . TYR A 1 87 ? -0.590 7.710 11.347 1.00 69.00 87 TYR A C 1
ATOM 741 O O . TYR A 1 87 ? -1.709 7.861 10.872 1.00 69.00 87 TYR A O 1
ATOM 749 N N . SER A 1 88 ? 0.523 8.099 10.735 1.00 53.59 88 SER A N 1
ATOM 750 C CA . SER A 1 88 ? 0.591 8.590 9.364 1.00 53.59 88 SER A CA 1
ATOM 751 C C . SER A 1 88 ? 1.601 7.737 8.596 1.00 53.59 88 SER A C 1
ATOM 753 O O . SER A 1 88 ? 2.793 8.026 8.583 1.00 53.59 88 SER A O 1
ATOM 755 N N . PRO A 1 89 ? 1.134 6.683 7.924 1.00 55.69 89 PRO A N 1
ATOM 756 C CA . PRO A 1 89 ? 1.009 6.790 6.490 1.00 55.69 89 PRO A CA 1
ATOM 757 C C . PRO A 1 89 ? -0.372 7.359 6.165 1.00 55.69 89 PRO A C 1
ATOM 759 O O . PRO A 1 89 ? -1.265 7.354 7.000 1.00 55.69 89 PRO A O 1
ATOM 762 N N . PRO A 1 90 ? -0.579 7.893 4.970 1.00 58.53 90 PRO A N 1
ATOM 763 C CA . PRO A 1 90 ? -1.894 8.311 4.507 1.00 58.53 90 PRO A CA 1
ATOM 764 C C . PRO A 1 90 ? -2.778 7.064 4.370 1.00 58.53 90 PRO A C 1
ATOM 766 O O . PRO A 1 90 ? -2.795 6.408 3.334 1.00 58.53 90 PRO A O 1
ATOM 769 N N . LEU A 1 91 ? -3.458 6.697 5.457 1.00 63.75 91 LEU A N 1
ATOM 770 C CA . LEU A 1 91 ? -4.261 5.482 5.627 1.00 63.75 91 LEU A CA 1
ATOM 771 C C . LEU A 1 91 ? -5.539 5.569 4.773 1.00 63.75 91 LEU A C 1
ATOM 773 O O . LEU A 1 91 ? -6.639 5.813 5.272 1.00 63.75 91 LEU A O 1
ATOM 777 N N . GLY A 1 92 ? -5.382 5.446 3.455 1.00 61.34 92 GLY A N 1
ATOM 778 C CA . GLY A 1 92 ? -6.465 5.578 2.482 1.00 61.34 92 GLY A CA 1
ATOM 779 C C . GLY A 1 92 ? -6.655 6.960 1.879 1.00 61.34 92 GLY A C 1
ATOM 780 O O . GLY A 1 92 ? -7.275 7.066 0.823 1.00 61.34 92 GLY A O 1
ATOM 781 N N . ALA A 1 93 ? -6.091 8.010 2.483 1.00 64.50 93 ALA A N 1
ATOM 782 C CA . ALA A 1 93 ? -6.256 9.386 2.003 1.00 64.50 93 ALA A CA 1
ATOM 783 C C . ALA A 1 93 ? -5.707 9.598 0.579 1.00 64.50 93 ALA A C 1
ATOM 785 O O . ALA A 1 93 ? -6.232 10.419 -0.168 1.00 64.50 93 ALA A O 1
ATOM 786 N N . TYR A 1 94 ? -4.696 8.823 0.173 1.00 75.88 94 TYR A N 1
ATOM 787 C CA . TYR A 1 94 ? -4.141 8.881 -1.181 1.00 75.88 94 TYR A CA 1
ATOM 788 C C . TYR A 1 94 ? -4.541 7.697 -2.057 1.00 75.88 94 TYR A C 1
ATOM 790 O O . TYR A 1 94 ? -3.964 7.540 -3.128 1.00 75.88 94 TYR A O 1
ATOM 798 N N . ALA A 1 95 ? -5.535 6.888 -1.676 1.00 83.88 95 ALA A N 1
ATOM 799 C CA . ALA A 1 95 ? -6.000 5.776 -2.509 1.00 83.88 95 ALA A CA 1
ATOM 800 C C . ALA A 1 95 ? -6.317 6.235 -3.945 1.00 83.88 95 ALA A C 1
ATOM 802 O O . ALA A 1 95 ? -5.811 5.661 -4.908 1.00 83.88 95 ALA A O 1
ATOM 803 N N . LEU A 1 96 ? -7.057 7.343 -4.078 1.00 86.38 96 LEU A N 1
ATOM 804 C CA . LEU A 1 96 ? -7.335 7.980 -5.369 1.00 86.38 96 LEU A CA 1
ATOM 805 C C . LEU A 1 96 ? -6.064 8.484 -6.060 1.00 86.38 96 LEU A C 1
ATOM 807 O O . LEU A 1 96 ? -5.918 8.304 -7.264 1.00 86.38 96 LEU A O 1
ATOM 811 N N . GLY A 1 97 ? -5.127 9.066 -5.309 1.00 89.00 97 GLY A N 1
ATOM 812 C CA . GLY A 1 97 ? -3.840 9.517 -5.841 1.00 89.00 97 GLY A CA 1
ATOM 813 C C . GLY A 1 97 ? -3.041 8.373 -6.467 1.00 89.00 97 GLY A C 1
ATOM 814 O O . GLY A 1 97 ? -2.557 8.505 -7.586 1.00 89.00 97 GLY A O 1
ATOM 815 N N . HIS A 1 98 ? -2.971 7.218 -5.802 1.00 92.38 98 HIS A N 1
ATOM 816 C CA . HIS A 1 98 ? -2.330 6.024 -6.352 1.00 92.38 98 HIS A CA 1
ATOM 817 C C . HIS A 1 98 ? -3.035 5.532 -7.616 1.00 92.38 98 HIS A C 1
ATOM 819 O O . HIS A 1 98 ? -2.375 5.268 -8.616 1.00 92.38 98 HIS A O 1
ATOM 825 N N . VAL A 1 99 ? -4.368 5.461 -7.613 1.00 91.12 99 VAL A N 1
ATOM 826 C CA . VAL A 1 99 ? -5.122 5.053 -8.807 1.00 91.12 99 VAL A CA 1
ATOM 827 C C . VAL A 1 99 ? -4.853 6.005 -9.976 1.00 91.12 99 VAL A C 1
ATOM 829 O O . VAL A 1 99 ? -4.562 5.539 -11.073 1.00 91.12 99 VAL A O 1
ATOM 832 N N . LEU A 1 100 ? -4.860 7.320 -9.744 1.00 92.88 100 LEU A N 1
ATOM 833 C CA . LEU A 1 100 ? -4.557 8.321 -10.770 1.00 92.88 100 LEU A CA 1
ATOM 834 C C . LEU A 1 100 ? -3.121 8.202 -11.294 1.00 92.88 100 LEU A C 1
ATOM 836 O O . LEU A 1 100 ? -2.921 8.184 -12.504 1.00 92.88 100 LEU A O 1
ATOM 840 N N . ILE A 1 101 ? -2.126 8.064 -10.413 1.00 93.06 101 ILE A N 1
ATOM 841 C CA . ILE A 1 101 ? -0.723 7.859 -10.816 1.00 93.06 101 ILE A CA 1
ATOM 842 C C . ILE A 1 101 ? -0.590 6.580 -11.647 1.00 93.06 101 ILE A C 1
ATOM 844 O O . ILE A 1 101 ? 0.076 6.570 -12.680 1.00 93.06 101 ILE A O 1
ATOM 848 N N . GLY A 1 102 ? -1.249 5.505 -11.220 1.00 92.81 102 GLY A N 1
ATOM 849 C CA . GLY A 1 102 ? -1.272 4.246 -11.947 1.00 92.81 102 GLY A CA 1
ATOM 850 C C . GLY A 1 102 ? -1.906 4.378 -13.332 1.00 92.81 102 GLY A C 1
ATOM 851 O O . GLY A 1 102 ? -1.336 3.893 -14.304 1.00 92.81 102 GLY A O 1
ATOM 852 N N . LEU A 1 103 ? -3.021 5.104 -13.455 1.00 94.38 103 LEU A N 1
ATOM 853 C CA . LEU A 1 103 ? -3.648 5.417 -14.743 1.00 94.38 103 LEU A CA 1
ATOM 854 C C . LEU A 1 103 ? -2.720 6.235 -15.648 1.00 94.38 103 LEU A C 1
ATOM 856 O O . LEU A 1 103 ? -2.584 5.911 -16.824 1.00 94.38 103 LEU A O 1
ATOM 860 N N . VAL A 1 104 ? -2.029 7.245 -15.110 1.00 93.94 104 VAL A N 1
ATOM 861 C CA . VAL A 1 104 ? -1.036 8.029 -15.865 1.00 93.94 104 VAL A CA 1
ATOM 862 C C . VAL A 1 104 ? 0.082 7.130 -16.396 1.00 93.94 104 VAL A C 1
ATOM 864 O O . VAL A 1 104 ? 0.488 7.276 -17.548 1.00 93.94 104 VAL A O 1
ATOM 867 N N . LEU A 1 105 ? 0.554 6.166 -15.601 1.00 93.56 105 LEU A N 1
ATOM 868 C CA . LEU A 1 105 ? 1.558 5.197 -16.046 1.00 93.56 105 LEU A CA 1
ATOM 869 C C . LEU A 1 105 ? 1.028 4.243 -17.117 1.00 93.56 105 LEU A C 1
ATOM 871 O O . LEU A 1 105 ? 1.771 3.918 -18.037 1.00 93.56 105 LEU A O 1
ATOM 875 N N . LEU A 1 106 ? -0.238 3.828 -17.043 1.00 93.06 106 LEU A N 1
ATOM 876 C CA . LEU A 1 106 ? -0.865 3.024 -18.096 1.00 93.06 106 LEU A CA 1
ATOM 877 C C . LEU A 1 106 ? -1.004 3.815 -19.404 1.00 93.06 106 LEU A C 1
ATOM 879 O O . LEU A 1 106 ? -0.710 3.288 -20.471 1.00 93.06 106 LEU A O 1
ATOM 883 N N . VAL A 1 107 ? -1.368 5.098 -19.339 1.00 93.06 107 VAL A N 1
ATOM 884 C CA . VAL A 1 107 ? -1.382 5.972 -20.524 1.00 93.06 107 VAL A CA 1
ATOM 885 C C . VAL A 1 107 ? 0.033 6.148 -21.084 1.00 93.06 107 VAL A C 1
ATOM 887 O O . VAL A 1 107 ? 0.239 6.056 -22.293 1.00 93.06 107 VAL A O 1
ATOM 890 N N . ALA A 1 108 ? 1.034 6.348 -20.222 1.00 90.19 108 ALA A N 1
ATOM 891 C CA . ALA A 1 108 ? 2.434 6.422 -20.640 1.00 90.19 108 ALA A CA 1
ATOM 892 C C . ALA A 1 108 ? 2.921 5.111 -21.284 1.00 90.19 108 ALA A C 1
ATOM 894 O O . ALA A 1 108 ? 3.716 5.149 -22.227 1.00 90.19 108 ALA A O 1
ATOM 895 N N . ASP A 1 109 ? 2.423 3.966 -20.814 1.00 91.69 109 ASP A N 1
ATOM 896 C CA . ASP A 1 109 ? 2.680 2.655 -21.405 1.00 91.69 109 ASP A CA 1
ATOM 897 C C . ASP A 1 109 ? 2.124 2.548 -22.828 1.00 91.69 109 ASP A C 1
ATOM 899 O O . ASP A 1 109 ? 2.858 2.147 -23.725 1.00 91.69 109 ASP A O 1
ATOM 903 N N . MET A 1 110 ? 0.896 3.012 -23.081 1.00 92.00 110 MET A N 1
ATOM 904 C CA . MET A 1 110 ? 0.327 3.019 -24.438 1.00 92.00 110 MET A CA 1
ATOM 905 C C . MET A 1 110 ? 1.156 3.850 -25.430 1.00 92.00 110 MET A C 1
ATOM 907 O O . MET A 1 110 ? 1.149 3.568 -26.625 1.00 92.00 110 MET A O 1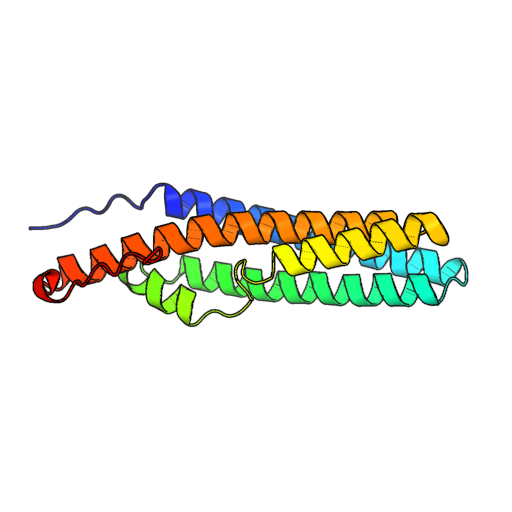
ATOM 911 N N . LEU A 1 111 ? 1.879 4.867 -24.947 1.00 89.31 111 LEU A N 1
ATOM 912 C CA . LEU A 1 111 ? 2.702 5.742 -25.784 1.00 89.31 111 LEU A CA 1
ATOM 913 C C . LEU A 1 111 ? 4.125 5.216 -26.010 1.00 89.31 111 LEU A C 1
ATOM 915 O O . LEU A 1 111 ? 4.675 5.388 -27.095 1.00 89.31 111 LEU A O 1
ATOM 919 N N . LYS A 1 112 ? 4.772 4.667 -24.973 1.00 84.31 112 LYS A N 1
ATOM 920 C CA . LYS A 1 112 ? 6.215 4.342 -24.995 1.00 84.31 112 LYS A CA 1
ATOM 921 C C . LYS A 1 112 ? 6.564 2.933 -24.519 1.00 84.31 112 LYS A C 1
ATOM 923 O O . LYS A 1 112 ? 7.711 2.522 -24.687 1.00 84.31 112 LYS A O 1
ATOM 928 N N . GLY A 1 113 ? 5.605 2.215 -23.946 1.00 86.12 113 GLY A N 1
ATOM 929 C CA . GLY A 1 113 ? 5.756 0.867 -23.413 1.00 86.12 113 GLY A CA 1
ATOM 930 C C . GLY A 1 113 ? 6.651 0.759 -22.173 1.00 86.12 113 GLY A C 1
ATOM 931 O O . GLY A 1 113 ? 7.525 1.588 -21.896 1.00 86.12 113 GLY A O 1
ATOM 932 N N . GLY A 1 114 ? 6.452 -0.326 -21.429 1.00 87.25 114 GLY A N 1
ATOM 933 C CA . GLY A 1 114 ? 7.290 -0.738 -20.304 1.00 87.25 114 GLY A CA 1
ATOM 934 C C . GLY A 1 114 ? 6.861 -0.214 -18.932 1.00 87.25 114 GLY A C 1
ATOM 935 O O . GLY A 1 114 ? 7.531 -0.529 -17.954 1.00 87.25 114 GLY A O 1
ATOM 936 N N . TYR A 1 115 ? 5.759 0.525 -18.815 1.00 92.81 115 TYR A N 1
ATOM 937 C CA . TYR A 1 115 ? 5.214 1.033 -17.547 1.00 92.81 115 TYR A CA 1
ATOM 938 C C . TYR A 1 115 ? 4.010 0.234 -17.039 1.00 92.81 115 TYR A C 1
ATOM 940 O O . TYR A 1 11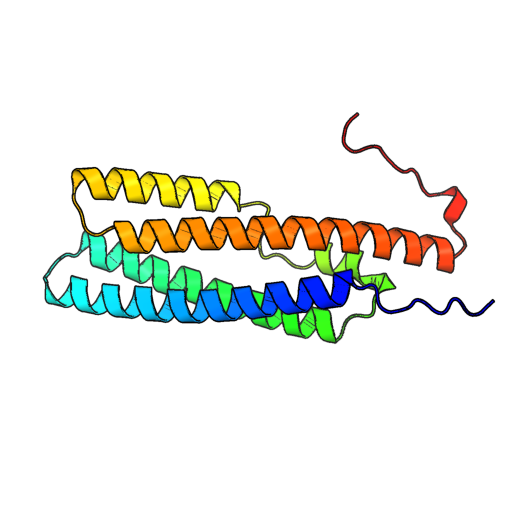5 ? 3.606 0.429 -15.892 1.00 92.81 115 TYR A O 1
ATOM 948 N N . PHE A 1 116 ? 3.469 -0.680 -17.851 1.00 93.44 116 PHE A N 1
ATOM 949 C CA . PHE A 1 116 ? 2.265 -1.452 -17.547 1.00 93.44 116 PHE A CA 1
ATOM 950 C C . PHE A 1 116 ? 2.285 -2.084 -16.150 1.00 93.44 116 PHE A C 1
ATOM 952 O O . PHE A 1 116 ? 1.397 -1.835 -15.334 1.00 93.44 116 PHE A O 1
ATOM 959 N N . PHE A 1 117 ? 3.332 -2.859 -15.848 1.00 94.56 117 PHE A N 1
ATOM 960 C CA . PHE A 1 117 ? 3.447 -3.560 -14.569 1.00 94.56 117 PHE A CA 1
ATOM 961 C C . PHE A 1 117 ? 3.528 -2.592 -13.390 1.00 94.56 117 PHE A C 1
ATOM 963 O O . PHE A 1 117 ? 2.842 -2.791 -12.390 1.00 94.56 117 PHE A O 1
ATOM 970 N N . LEU A 1 118 ? 4.316 -1.519 -13.508 1.00 95.56 118 LEU A N 1
ATOM 971 C CA . LEU A 1 118 ? 4.402 -0.504 -12.460 1.00 95.56 118 LEU A CA 1
ATOM 972 C C . LEU A 1 118 ? 3.046 0.177 -12.225 1.00 95.56 118 LEU A C 1
ATOM 974 O O . LEU A 1 118 ? 2.637 0.340 -11.077 1.00 95.56 118 LEU A O 1
ATOM 978 N N . GLY A 1 119 ? 2.330 0.523 -13.298 1.00 95.50 119 GLY A N 1
ATOM 979 C CA . GLY A 1 119 ? 0.988 1.100 -13.224 1.00 95.50 119 GLY A CA 1
ATOM 980 C C . GLY A 1 119 ? 0.010 0.184 -12.491 1.00 95.50 119 GLY A C 1
ATOM 981 O O . GLY A 1 119 ? -0.640 0.615 -11.540 1.00 95.50 119 GLY A O 1
ATOM 982 N N . LEU A 1 120 ? -0.029 -1.101 -12.855 1.00 96.44 120 LEU A N 1
ATOM 983 C CA . LEU A 1 120 ? -0.888 -2.100 -12.214 1.00 96.44 120 LEU A CA 1
ATOM 984 C C . LEU A 1 120 ? -0.579 -2.257 -10.713 1.00 96.44 120 LEU A C 1
ATOM 986 O O . LEU A 1 120 ? -1.494 -2.299 -9.884 1.00 96.44 120 LEU A O 1
ATOM 990 N N . LEU A 1 121 ? 0.704 -2.293 -10.342 1.00 96.75 121 LEU A N 1
ATOM 991 C CA . LEU A 1 121 ? 1.120 -2.355 -8.939 1.00 96.75 121 LEU A CA 1
ATOM 992 C C . LEU A 1 121 ? 0.667 -1.098 -8.167 1.00 96.75 121 LEU A C 1
ATOM 994 O O . LEU A 1 121 ? 0.155 -1.169 -7.048 1.00 96.75 121 LEU A O 1
ATOM 998 N N . ILE A 1 122 ? 0.787 0.090 -8.749 1.00 95.56 122 ILE A N 1
ATOM 999 C CA . ILE A 1 122 ? 0.357 1.307 -8.050 1.00 95.56 122 ILE A CA 1
ATOM 1000 C C . ILE A 1 122 ? -1.177 1.363 -7.914 1.00 95.56 122 ILE A C 1
ATOM 1002 O O . ILE A 1 122 ? -1.671 1.723 -6.845 1.00 95.56 122 ILE A O 1
ATOM 1006 N N . ILE A 1 123 ? -1.946 0.931 -8.918 1.00 95.25 123 ILE A N 1
ATOM 1007 C CA . ILE A 1 123 ? -3.418 0.864 -8.818 1.00 95.25 123 ILE A CA 1
ATOM 1008 C C . ILE A 1 123 ? -3.844 -0.097 -7.709 1.00 95.25 123 ILE A C 1
ATOM 1010 O O . ILE A 1 123 ? -4.649 0.258 -6.849 1.00 95.25 123 ILE A O 1
ATOM 1014 N N . THR A 1 124 ? -3.285 -1.307 -7.698 1.00 94.62 124 THR A N 1
ATOM 1015 C CA . THR A 1 124 ? -3.610 -2.317 -6.680 1.00 94.62 124 THR A CA 1
ATOM 1016 C C . THR A 1 124 ? -3.226 -1.853 -5.275 1.00 94.62 124 THR A C 1
ATOM 1018 O O . THR A 1 124 ? -4.000 -2.056 -4.340 1.00 94.62 124 THR A O 1
ATOM 1021 N N . LYS A 1 125 ? -2.111 -1.123 -5.121 1.00 93.50 125 LYS A N 1
ATOM 1022 C CA . LYS A 1 125 ? -1.768 -0.417 -3.874 1.00 93.50 125 LYS A CA 1
ATOM 1023 C C . LYS A 1 125 ? -2.880 0.549 -3.450 1.00 93.50 125 LYS A C 1
ATOM 1025 O O . LYS A 1 125 ? -3.296 0.530 -2.294 1.00 93.50 125 LYS A O 1
ATOM 1030 N N . GLY A 1 126 ? -3.389 1.357 -4.381 1.00 91.81 126 GLY A N 1
ATOM 1031 C CA . GLY A 1 126 ? -4.503 2.276 -4.135 1.00 91.81 126 GLY A CA 1
ATOM 1032 C C . GLY A 1 126 ? -5.776 1.569 -3.661 1.00 91.81 126 GLY A C 1
ATOM 1033 O O . GLY A 1 126 ? -6.419 2.032 -2.720 1.00 91.81 126 GLY A O 1
ATOM 1034 N N . LEU A 1 127 ? -6.106 0.411 -4.242 1.00 91.81 127 LEU A N 1
ATOM 1035 C CA . LEU A 1 127 ? -7.254 -0.400 -3.816 1.00 91.81 127 LEU A CA 1
ATOM 1036 C C . LEU A 1 127 ? -7.095 -0.919 -2.381 1.00 91.81 127 LEU A C 1
ATOM 1038 O O . LEU A 1 127 ? -8.030 -0.817 -1.587 1.00 91.81 127 LEU A O 1
ATOM 1042 N N . PHE A 1 128 ? -5.912 -1.422 -2.020 1.00 92.12 128 PHE A N 1
ATOM 1043 C CA . PHE A 1 128 ? -5.632 -1.835 -0.642 1.00 92.12 128 PHE A CA 1
ATOM 1044 C C . PHE A 1 128 ? -5.759 -0.674 0.345 1.00 92.12 128 PHE A C 1
ATOM 1046 O O . PHE A 1 128 ? -6.343 -0.841 1.415 1.00 92.12 128 PHE A O 1
ATOM 1053 N N . GLU A 1 129 ? -5.253 0.507 -0.010 1.00 90.56 129 GLU A N 1
ATOM 1054 C CA . GLU A 1 129 ? -5.386 1.696 0.832 1.00 90.56 129 GLU A CA 1
ATOM 1055 C C . GLU A 1 129 ? -6.841 2.116 1.027 1.00 90.56 129 GLU A C 1
ATOM 1057 O O . GLU A 1 129 ? -7.226 2.471 2.140 1.00 90.56 129 GLU A O 1
ATOM 1062 N N . HIS A 1 130 ? -7.664 2.030 -0.018 1.00 89.62 130 HIS A N 1
ATOM 1063 C CA . HIS A 1 130 ? -9.093 2.306 0.090 1.00 89.62 130 HIS A CA 1
ATOM 1064 C C . HIS A 1 130 ? -9.792 1.334 1.054 1.00 89.62 130 HIS A C 1
ATOM 1066 O O . HIS A 1 130 ? -10.525 1.765 1.947 1.00 89.62 130 HIS A O 1
ATOM 1072 N N . LEU A 1 131 ? -9.524 0.028 0.916 1.00 88.44 131 LEU A N 1
ATOM 1073 C CA . LEU A 1 131 ? -10.085 -1.006 1.791 1.00 88.44 131 LEU A CA 1
ATOM 1074 C C . LEU A 1 131 ? -9.665 -0.806 3.252 1.00 88.44 131 LEU A C 1
ATOM 1076 O O . LEU A 1 131 ? -10.504 -0.871 4.150 1.00 88.44 131 LEU A O 1
ATOM 1080 N N . LEU A 1 132 ? -8.386 -0.507 3.491 1.00 88.50 132 LEU A N 1
ATOM 1081 C CA . LEU A 1 132 ? -7.873 -0.214 4.830 1.00 88.50 132 LEU A CA 1
ATOM 1082 C C . LEU A 1 132 ? -8.543 1.012 5.442 1.00 88.50 132 LEU A C 1
ATOM 1084 O O . LEU A 1 132 ? -8.946 0.961 6.601 1.00 88.50 132 LEU A O 1
ATOM 1088 N N . SER A 1 133 ? -8.713 2.085 4.666 1.00 85.88 133 SER A N 1
ATOM 1089 C CA . SER A 1 133 ? -9.383 3.305 5.129 1.00 85.88 133 SER A CA 1
ATOM 1090 C C . SER A 1 133 ? -10.769 3.016 5.688 1.00 85.88 133 SER A C 1
ATOM 1092 O O . SER A 1 133 ? -11.106 3.455 6.786 1.00 85.88 133 SER A O 1
ATOM 1094 N N . ARG A 1 134 ? -11.560 2.227 4.953 1.00 84.69 134 ARG A N 1
ATOM 1095 C CA . ARG A 1 134 ? -12.938 1.903 5.321 1.00 84.69 134 ARG A CA 1
ATOM 1096 C C . ARG A 1 134 ? -13.011 1.177 6.665 1.00 84.69 134 ARG A C 1
ATOM 1098 O O . ARG A 1 134 ? -13.759 1.597 7.547 1.00 84.69 134 ARG A O 1
ATOM 1105 N N . GLU A 1 135 ? -12.209 0.130 6.836 1.00 85.00 135 GLU A N 1
ATOM 1106 C CA . GLU A 1 135 ? -12.169 -0.656 8.077 1.00 85.00 135 GLU A CA 1
ATOM 1107 C C . GLU A 1 135 ? -11.651 0.173 9.256 1.00 85.00 135 GLU A C 1
ATOM 1109 O O . GLU A 1 135 ? -12.148 0.070 10.376 1.00 85.00 135 GLU A O 1
ATOM 1114 N N . MET A 1 136 ? -10.662 1.034 9.011 1.00 83.50 136 MET A N 1
ATOM 1115 C CA . MET A 1 136 ? -10.090 1.887 10.047 1.00 83.50 136 MET A CA 1
ATOM 1116 C C . MET A 1 136 ? -11.049 2.977 10.504 1.00 83.50 136 MET A C 1
ATOM 1118 O O . MET A 1 136 ? -11.130 3.225 11.704 1.00 83.50 136 MET A O 1
ATOM 1122 N N . VAL A 1 137 ? -11.790 3.610 9.591 1.00 83.56 137 VAL A N 1
ATOM 1123 C CA . VAL A 1 137 ? -12.825 4.590 9.948 1.00 83.56 137 VAL A CA 1
ATOM 1124 C C . VAL A 1 137 ? -13.913 3.922 10.789 1.00 83.56 137 VAL A C 1
ATOM 1126 O O . VAL A 1 137 ? -14.255 4.458 11.843 1.00 83.56 137 VAL A O 1
ATOM 1129 N N . SER A 1 138 ? -14.380 2.732 10.392 1.00 83.25 138 SER A N 1
ATOM 1130 C CA . SER A 1 138 ? -15.353 1.948 11.171 1.00 83.25 138 SER A CA 1
ATOM 1131 C C . SER A 1 138 ? -14.843 1.669 12.587 1.00 83.25 138 SER A C 1
ATOM 1133 O O . SER A 1 138 ? -15.443 2.098 13.574 1.00 83.25 138 SER A O 1
ATOM 1135 N N . LEU A 1 139 ? -13.660 1.058 12.703 1.00 85.06 139 LEU A N 1
ATOM 1136 C CA . LEU A 1 139 ? -13.062 0.721 13.995 1.00 85.06 139 LEU A CA 1
ATOM 1137 C C . LEU A 1 139 ? -12.741 1.951 14.846 1.00 85.06 139 LEU A C 1
ATOM 1139 O O . LEU A 1 139 ? -12.860 1.886 16.068 1.00 85.06 139 LEU A O 1
ATOM 1143 N N . SER A 1 140 ? -12.337 3.062 14.227 1.00 84.56 140 SER A N 1
ATOM 1144 C CA . SER A 1 140 ? -12.096 4.332 14.914 1.00 84.56 140 SER A CA 1
ATOM 1145 C C . SER A 1 140 ? -13.370 4.814 15.598 1.00 84.56 140 SER A C 1
ATOM 1147 O O . SER A 1 140 ? -13.363 5.045 16.806 1.00 84.56 140 SER A O 1
ATOM 1149 N N . LEU A 1 141 ? -14.479 4.877 14.853 1.00 82.00 141 LEU A N 1
ATOM 1150 C CA . LEU A 1 141 ? -15.775 5.321 15.363 1.00 82.00 141 LEU A CA 1
ATOM 1151 C C . LEU A 1 141 ? -16.280 4.411 16.484 1.00 82.00 141 LEU A C 1
ATOM 1153 O O . LEU A 1 141 ? -16.653 4.906 17.544 1.00 82.00 141 LEU A O 1
ATOM 1157 N N . ILE A 1 142 ? -16.222 3.088 16.299 1.00 83.44 142 ILE A N 1
ATOM 1158 C CA . ILE A 1 142 ? -16.656 2.137 17.334 1.00 83.44 142 ILE A CA 1
ATOM 1159 C C . ILE A 1 142 ? -15.765 2.250 18.575 1.00 83.44 142 ILE A C 1
ATOM 1161 O O . ILE A 1 142 ? -16.268 2.230 19.697 1.00 83.44 142 ILE A O 1
ATOM 1165 N N . SER A 1 143 ? -14.448 2.398 18.402 1.00 84.19 143 SER A N 1
ATOM 1166 C CA . SER A 1 143 ? -13.534 2.545 19.539 1.00 84.19 143 SER A CA 1
ATOM 1167 C C . SER A 1 143 ? -13.758 3.837 20.320 1.00 84.19 143 SER A C 1
ATOM 1169 O O . SER A 1 143 ? -13.684 3.810 21.544 1.00 84.19 143 SER A O 1
ATOM 1171 N N . LEU A 1 144 ? -14.073 4.939 19.633 1.00 84.12 144 LEU A N 1
ATOM 1172 C CA . LEU A 1 144 ? -14.405 6.217 20.256 1.00 84.12 144 LEU A CA 1
ATOM 1173 C C . LEU A 1 144 ? -15.714 6.112 21.043 1.00 84.12 144 LEU A C 1
ATOM 1175 O O . LEU A 1 144 ? -15.758 6.487 22.209 1.00 84.12 144 LEU A O 1
ATOM 1179 N N . LEU A 1 145 ? -16.758 5.538 20.435 1.00 81.12 145 LEU A N 1
ATOM 1180 C CA . LEU A 1 145 ? -18.041 5.310 21.105 1.00 81.12 145 LEU A CA 1
ATOM 1181 C C . LEU A 1 145 ? -17.875 4.431 22.349 1.00 81.12 145 LEU A C 1
ATOM 1183 O O . LEU A 1 145 ? -18.452 4.721 23.393 1.00 81.12 145 LEU A O 1
ATOM 1187 N N . TYR A 1 146 ? -17.056 3.382 22.261 1.00 81.81 146 TYR A N 1
ATOM 1188 C CA . TYR A 1 146 ? -16.754 2.526 23.404 1.00 81.81 146 TYR A CA 1
ATOM 1189 C C . TYR A 1 146 ? -16.027 3.286 24.525 1.00 81.81 146 TYR A C 1
ATOM 1191 O O . TYR A 1 146 ? -16.384 3.134 25.694 1.00 81.81 146 TYR A O 1
ATOM 1199 N N . ASP A 1 147 ? -15.022 4.099 24.187 1.00 82.81 147 ASP A N 1
ATOM 1200 C CA . ASP A 1 147 ? -14.265 4.915 25.148 1.00 82.81 147 ASP A CA 1
ATOM 1201 C C . ASP A 1 147 ? -15.202 5.872 25.906 1.00 82.81 147 ASP A C 1
ATOM 1203 O O . ASP A 1 147 ? -15.214 5.874 27.137 1.00 82.81 147 ASP A O 1
ATOM 1207 N N . GLU A 1 148 ? -16.076 6.586 25.192 1.00 79.38 148 GLU A N 1
ATOM 1208 C CA . GLU A 1 148 ? -17.026 7.548 25.773 1.00 79.38 148 GLU A CA 1
ATOM 1209 C C . GLU A 1 148 ? -18.112 6.882 26.635 1.00 79.38 148 GLU A C 1
ATOM 1211 O O . GLU A 1 148 ? -18.389 7.338 27.750 1.00 79.38 148 GLU A O 1
ATOM 1216 N N . VAL A 1 149 ? -18.689 5.763 26.173 1.00 80.75 149 VAL A N 1
ATOM 1217 C CA . VAL A 1 149 ? -19.690 4.993 26.938 1.00 80.75 149 VAL A CA 1
ATOM 1218 C C . VAL A 1 149 ? -19.072 4.410 28.206 1.00 80.75 149 VAL A C 1
ATOM 1220 O O . VAL A 1 149 ? -19.657 4.512 29.283 1.00 80.75 149 VAL A O 1
ATOM 1223 N N . SER A 1 150 ? -17.875 3.826 28.108 1.00 78.69 150 SER A N 1
ATOM 1224 C CA . SER A 1 150 ? -17.184 3.254 29.270 1.00 78.69 150 SER A CA 1
ATOM 1225 C C . SER A 1 150 ? -16.728 4.315 30.278 1.00 78.69 150 SER A C 1
ATOM 1227 O O . SER A 1 150 ? -16.643 4.025 31.471 1.00 78.69 150 SER A O 1
ATOM 1229 N N . SER A 1 151 ? -16.492 5.543 29.812 1.00 79.31 151 SER A N 1
ATOM 1230 C CA . SER A 1 151 ? -16.096 6.689 30.634 1.00 79.31 151 SER A CA 1
ATOM 1231 C C . SER A 1 151 ? -17.277 7.462 31.230 1.00 79.31 151 SER A C 1
ATOM 1233 O O . SER A 1 151 ? -17.045 8.401 31.989 1.00 79.31 151 SER A O 1
ATOM 1235 N N . GLY A 1 152 ? -18.523 7.103 30.892 1.00 71.19 152 GLY A N 1
ATOM 1236 C CA . GLY A 1 152 ? -19.734 7.759 31.398 1.00 71.19 152 GLY A CA 1
ATOM 1237 C C . GLY A 1 152 ? -19.962 9.178 30.864 1.00 71.19 152 GLY A C 1
ATOM 1238 O O . GLY A 1 152 ? -20.654 9.957 31.508 1.00 71.19 152 GLY A O 1
ATOM 1239 N N . ARG A 1 153 ? -19.384 9.535 29.709 1.00 68.75 153 ARG A N 1
ATOM 1240 C CA . ARG A 1 153 ? -19.450 10.889 29.116 1.00 68.75 153 ARG A CA 1
ATOM 1241 C C . ARG A 1 153 ? -20.406 10.970 27.923 1.00 68.75 153 ARG A C 1
ATOM 1243 O O . ARG A 1 153 ? -20.203 11.752 26.998 1.00 68.75 153 ARG A O 1
ATOM 1250 N N . ILE A 1 154 ? -21.453 10.148 27.939 1.00 61.69 154 ILE A N 1
ATOM 1251 C CA . ILE A 1 154 ? -22.389 9.996 26.815 1.00 61.69 154 ILE A CA 1
ATOM 1252 C C . ILE A 1 154 ? -23.057 11.335 26.460 1.00 61.69 154 ILE A C 1
ATOM 1254 O O . ILE A 1 154 ? -23.279 11.617 25.286 1.00 61.69 154 ILE A O 1
ATOM 1258 N N . ASP A 1 155 ? -23.266 12.207 27.445 1.00 57.03 155 ASP A N 1
ATOM 1259 C CA . ASP A 1 155 ? -23.909 13.514 27.268 1.00 57.03 155 ASP A CA 1
ATOM 1260 C C . ASP A 1 155 ? -23.079 14.505 26.425 1.00 57.03 155 ASP A C 1
ATOM 1262 O O . ASP A 1 155 ? -23.608 15.501 25.936 1.00 57.03 155 ASP A O 1
ATOM 1266 N N . MET A 1 156 ? -21.781 14.237 26.217 1.00 56.69 156 MET A N 1
ATOM 1267 C CA . MET A 1 156 ? -20.889 15.063 25.389 1.00 56.69 156 MET A CA 1
ATOM 1268 C C . MET A 1 156 ? -20.746 14.552 23.944 1.00 56.69 156 MET A C 1
ATOM 1270 O O . MET A 1 156 ? -20.060 15.183 23.134 1.00 56.69 156 MET A O 1
ATOM 1274 N N . LEU A 1 157 ? -21.378 13.424 23.589 1.00 52.28 157 LEU A N 1
ATOM 1275 C CA . LEU A 1 157 ? -21.317 12.854 22.240 1.00 52.28 157 LEU A CA 1
ATOM 1276 C C . LEU A 1 157 ? -22.180 13.660 21.263 1.00 52.28 157 LEU A C 1
ATOM 1278 O O . LEU A 1 157 ? -23.337 13.345 20.990 1.00 52.28 157 LEU A O 1
ATOM 1282 N N . VAL A 1 158 ? -21.579 14.673 20.645 1.00 54.44 158 VAL A N 1
ATOM 1283 C CA . VAL A 1 158 ? -22.126 15.264 19.422 1.00 54.44 158 VAL A CA 1
ATOM 1284 C C . VAL A 1 158 ? -21.721 14.370 18.251 1.00 54.44 158 VAL A C 1
ATOM 1286 O O . VAL A 1 158 ? -20.631 14.505 17.692 1.00 54.44 158 VAL A O 1
ATOM 1289 N N . LEU A 1 159 ? -22.604 13.445 17.863 1.00 49.25 159 LEU A N 1
ATOM 1290 C CA . LEU A 1 159 ? -22.517 12.738 16.582 1.00 49.25 159 LEU A CA 1
ATOM 1291 C C . LEU A 1 159 ? -22.733 13.753 15.455 1.00 49.25 159 LEU A C 1
ATOM 1293 O O . LEU A 1 159 ? -23.839 13.942 14.950 1.00 49.25 159 LEU A O 1
ATOM 1297 N N . LYS A 1 160 ? -21.668 14.462 15.084 1.00 46.00 160 LYS A N 1
ATOM 1298 C CA . LYS A 1 160 ? -21.701 15.382 13.954 1.00 46.00 160 LYS A CA 1
ATOM 1299 C C . LYS A 1 160 ? -21.781 14.535 12.687 1.00 46.00 160 LYS A C 1
ATOM 1301 O O . LYS A 1 160 ? -20.831 13.835 12.346 1.00 46.00 160 LYS A O 1
ATOM 1306 N N . ASN A 1 161 ? -22.943 14.552 12.040 1.00 36.34 161 ASN A N 1
ATOM 1307 C CA . ASN A 1 161 ? -23.161 13.871 10.771 1.00 36.34 161 ASN A CA 1
ATOM 1308 C C . ASN A 1 161 ? -22.127 14.397 9.755 1.00 36.34 161 ASN A C 1
ATOM 1310 O O . ASN A 1 161 ? -22.150 15.593 9.472 1.00 36.34 161 ASN A O 1
ATOM 1314 N N . PRO A 1 162 ? -21.221 13.562 9.214 1.00 40.88 162 PRO A N 1
ATOM 1315 C CA . PRO A 1 162 ? -20.182 14.025 8.294 1.00 40.88 162 PRO A CA 1
ATOM 1316 C C . PRO A 1 162 ? -20.729 14.458 6.921 1.00 40.88 162 PRO A C 1
ATOM 1318 O O . PRO A 1 162 ? -19.954 14.889 6.073 1.00 40.88 162 PRO A O 1
ATOM 1321 N N . PHE A 1 163 ? -22.045 14.348 6.698 1.00 38.03 163 PHE A N 1
ATOM 1322 C CA . PHE A 1 163 ? -22.738 14.722 5.461 1.00 38.03 163 PHE A CA 1
ATOM 1323 C C . PHE A 1 163 ? -23.621 15.981 5.594 1.00 38.03 163 PHE A C 1
ATOM 1325 O O . PHE A 1 163 ? -24.484 16.210 4.745 1.00 38.03 163 PHE A O 1
ATOM 1332 N N . ARG A 1 164 ? -23.433 16.787 6.650 1.00 33.00 164 ARG A N 1
ATOM 1333 C CA . ARG A 1 164 ? -23.975 18.151 6.766 1.00 33.00 164 ARG A CA 1
ATOM 1334 C C . ARG A 1 164 ? -22.881 19.156 7.089 1.00 33.00 164 ARG A C 1
ATOM 1336 O O . ARG A 1 164 ? -22.091 18.881 8.019 1.00 33.00 164 ARG A O 1
#

Foldseek 3Di:
DDPPPDPPVLLVVLLVLLVVLLVLLVVQLVVLVVLLVVCVVVVNVVLNVLSVVSNVVSVVVSVLSVVLSVCSVVDDLLCLLVSLVPRDDLQLVCLVVLLVVLVVLVVVCVVPNDSNSVSVSSNVSSVSSNVRNVSSVVSNVVSPVVNCVVVVNVVPDPPDPPVD

Sequence (164 aa):
MRIYSNVPGERRSLLMIVRAYMLYLYVATLLAALFTVLNLYWARPKQTLSYLLGTFFFLTSSIMYRDFLSSLKRTRFPVYWRLFRMYSPPLGAYALGHVLIGLVLLVADMLKGGYFFLGLLIITKGLFEHLLSREMVSLSLISLLYDEVSSGRIDMLVLKNPFR

pLDDT: mean 83.49, std 16.12, range [31.5, 98.0]

Radius of gyration: 19.78 Å; chains: 1; bounding box: 44×28×61 Å

Secondary structure (DSSP, 8-state):
--------HHHHHHHHHHHHHHHHHHHHHHHHHHHHHHHHHTT-HHHHHHHHHHHHHHHHHHHHHHHHHHHHHHS-GGGHHHHHHH--S-TTTTHHHHHHHHHHHHHHHHHHSS-HHHHHHHHHHHHHHHHHHHHHHHHHHHHHHHHHHHTT-GGG-----TT-

Organism: Pyrococcus yayanosii (strain CH1 / JCM 16557) (NCBI:txid529709)